Protein AF-A0A226CVL2-F1 (afdb_monomer_lite)

Organism: Folsomia candida (NCBI:txid158441)

pLDDT: mean 85.87, std 10.73, range [45.66, 96.44]

Secondary structure (DSSP, 8-state):
-----HHHHHHHHHHHHHHTT--SEEEETTTTEEEE---HHHHHHHHHHHHHHHHHHHHHHHHHHHS---HHHHHHHHHHHHHHHHHHHHHHGGGT--HHHHHHHHHHHHHHHHHHHHHH--

Sequence (122 aa):
MYHIDYLPLLKLNLRICKFVKCQPFEYDEKSGLIVRTRDVDLIRMFKWQSILSLIYTFATFLHVCFGGLNLTGKFQGSLFLVLDILITATRWNYSVDKSPGQIVNSFMNFELEILKGSYQDY

Foldseek 3Di:
DQDPPPVVVVQVVVVVCVVVLQDQWDQDPVVRFIDGHPDPVSVVVNVVVLVVLVVVLVVLVCCLPVNPDDPVRNVVSVVVSVVSVVVSVVSVCVVPDPVVRVVVRVVSVVSVVVVVVVVVVD

Structure (mmCIF, N/CA/C/O backbone):
data_AF-A0A226CVL2-F1
#
_entry.id   AF-A0A226CVL2-F1
#
loop_
_atom_site.group_PDB
_atom_site.id
_atom_site.type_symbol
_atom_site.label_atom_id
_atom_site.label_alt_id
_atom_site.label_comp_id
_atom_site.label_asym_id
_atom_site.label_entity_id
_atom_site.label_seq_id
_atom_site.pdbx_PDB_ins_code
_atom_site.Cartn_x
_atom_site.Cartn_y
_atom_site.Cartn_z
_atom_site.occupancy
_atom_site.B_iso_or_equiv
_atom_site.auth_seq_id
_atom_site.auth_comp_id
_atom_site.auth_asym_id
_atom_site.auth_atom_id
_atom_site.pdbx_PDB_model_num
ATOM 1 N N . MET A 1 1 ? 14.847 -27.439 -14.401 1.00 46.03 1 MET A N 1
ATOM 2 C CA . MET A 1 1 ? 1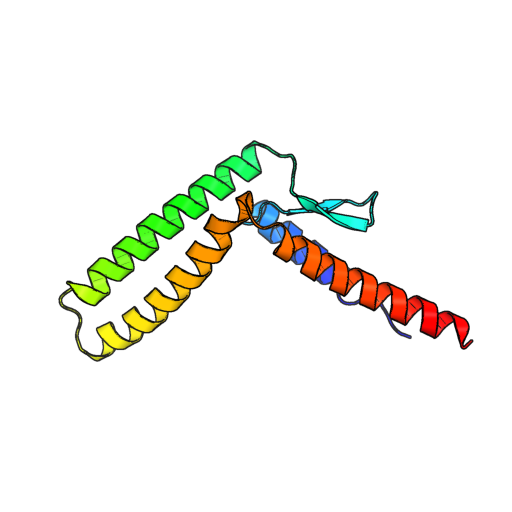4.825 -26.223 -15.235 1.00 46.03 1 MET A CA 1
ATOM 3 C C . MET A 1 1 ? 14.260 -25.127 -14.354 1.00 46.03 1 MET A C 1
ATOM 5 O O . MET A 1 1 ? 13.083 -25.188 -14.031 1.00 46.03 1 MET A O 1
ATOM 9 N N . TYR A 1 2 ? 15.110 -24.254 -13.817 1.00 53.56 2 TYR A N 1
ATOM 10 C CA . TYR A 1 2 ? 14.642 -23.142 -12.992 1.00 53.56 2 TYR A CA 1
ATOM 11 C C . TYR A 1 2 ? 13.936 -22.148 -13.929 1.00 53.56 2 TYR A C 1
ATOM 13 O O . TYR A 1 2 ? 14.516 -21.738 -14.934 1.00 53.56 2 TYR A O 1
ATOM 21 N N . HIS A 1 3 ? 12.668 -21.839 -13.666 1.00 60.31 3 HIS A N 1
ATOM 22 C CA . HIS A 1 3 ? 11.906 -20.823 -14.391 1.00 60.31 3 HIS A CA 1
ATOM 23 C C . HIS A 1 3 ? 11.757 -19.576 -13.514 1.00 60.31 3 HIS A C 1
ATOM 25 O O . HIS A 1 3 ? 11.856 -19.662 -12.293 1.00 60.31 3 HIS A O 1
ATOM 31 N N . ILE A 1 4 ? 11.556 -18.415 -14.147 1.00 63.47 4 ILE A N 1
ATOM 32 C CA . ILE A 1 4 ? 11.191 -17.183 -13.439 1.00 63.47 4 ILE A CA 1
ATOM 33 C C . ILE A 1 4 ? 9.719 -17.313 -13.041 1.00 63.47 4 ILE A C 1
ATOM 35 O O . ILE A 1 4 ? 8.827 -16.992 -13.832 1.00 63.47 4 ILE A O 1
ATOM 39 N N . ASP A 1 5 ? 9.464 -17.801 -11.835 1.00 76.44 5 ASP A N 1
ATOM 40 C CA . ASP A 1 5 ? 8.110 -18.032 -11.329 1.00 76.44 5 ASP A CA 1
ATOM 41 C C . ASP A 1 5 ? 7.547 -16.771 -10.657 1.00 76.44 5 ASP A C 1
ATOM 43 O O . ASP A 1 5 ? 6.334 -16.534 -10.650 1.00 76.44 5 ASP A O 1
ATOM 47 N N . TYR A 1 6 ? 8.421 -15.909 -10.131 1.00 79.62 6 TYR A N 1
ATOM 48 C CA . TYR A 1 6 ? 8.002 -14.744 -9.357 1.00 79.62 6 TYR A CA 1
ATOM 49 C C . TYR A 1 6 ? 7.529 -13.573 -10.232 1.00 79.62 6 TYR A C 1
ATOM 51 O O . TYR A 1 6 ? 6.513 -12.935 -9.935 1.00 79.62 6 TYR A O 1
ATOM 59 N N . LEU A 1 7 ? 8.217 -13.290 -11.343 1.00 84.12 7 LEU A N 1
ATOM 60 C CA . LEU A 1 7 ? 7.917 -12.128 -12.191 1.00 84.12 7 LEU A CA 1
ATOM 61 C C . LEU A 1 7 ? 6.498 -12.136 -12.804 1.00 84.12 7 LEU A C 1
ATOM 63 O O . LEU A 1 7 ? 5.841 -11.090 -12.762 1.00 84.12 7 LEU A O 1
ATOM 67 N N . PRO A 1 8 ? 5.973 -13.247 -13.361 1.00 86.31 8 PRO A N 1
ATOM 68 C CA . PRO A 1 8 ? 4.618 -13.269 -13.918 1.00 86.31 8 PRO A CA 1
ATOM 69 C C . PRO A 1 8 ? 3.550 -12.990 -12.854 1.00 86.31 8 PRO A C 1
ATOM 71 O O . PRO A 1 8 ? 2.626 -12.203 -13.088 1.00 86.31 8 PRO A O 1
ATOM 74 N N . LEU A 1 9 ? 3.709 -13.580 -11.664 1.00 87.31 9 LEU A N 1
ATOM 75 C CA . LEU A 1 9 ? 2.810 -13.373 -10.530 1.00 87.31 9 LEU A CA 1
ATOM 76 C C . LEU A 1 9 ? 2.858 -11.921 -10.042 1.00 87.31 9 LEU A C 1
ATOM 78 O O . LEU A 1 9 ? 1.826 -11.298 -9.787 1.00 87.31 9 LEU A O 1
ATOM 82 N N . LEU A 1 10 ? 4.058 -11.349 -9.970 1.00 88.25 10 LEU A N 1
ATOM 83 C CA . LEU A 1 10 ? 4.265 -9.956 -9.606 1.00 88.25 10 LEU A CA 1
ATOM 84 C C . LEU A 1 10 ? 3.601 -8.998 -10.604 1.00 88.25 10 LEU A C 1
ATOM 86 O O . LEU A 1 10 ? 2.894 -8.078 -10.189 1.00 88.25 10 LEU A O 1
ATOM 90 N N . LYS A 1 11 ? 3.755 -9.232 -11.916 1.00 88.69 11 LYS A N 1
ATOM 91 C CA . LYS A 1 11 ? 3.085 -8.437 -12.961 1.00 88.69 11 LYS A CA 1
ATOM 92 C C . LYS A 1 11 ? 1.559 -8.516 -12.845 1.00 88.69 11 LYS A C 1
ATOM 94 O O . LYS A 1 11 ? 0.884 -7.496 -13.011 1.00 88.69 11 LYS A O 1
ATOM 99 N N . LEU A 1 12 ? 1.008 -9.691 -12.529 1.00 90.31 12 LEU A N 1
ATOM 100 C CA . LEU A 1 12 ? -0.428 -9.860 -12.291 1.00 90.31 12 LEU A CA 1
ATOM 101 C C . LEU A 1 12 ? -0.898 -9.037 -11.082 1.00 90.31 12 LEU A C 1
ATOM 103 O O . LEU A 1 12 ? -1.849 -8.264 -11.204 1.00 90.31 12 LEU A O 1
ATOM 107 N N . ASN A 1 13 ? -0.203 -9.143 -9.948 1.00 88.50 13 ASN A N 1
ATOM 108 C CA . ASN A 1 13 ? -0.528 -8.382 -8.741 1.00 88.50 13 ASN A CA 1
ATOM 109 C C . ASN A 1 13 ? -0.447 -6.870 -8.981 1.00 88.50 13 ASN A C 1
ATOM 111 O O . ASN A 1 13 ? -1.373 -6.142 -8.632 1.00 88.50 13 ASN A O 1
ATOM 115 N N . LEU A 1 14 ? 0.599 -6.386 -9.657 1.00 89.25 14 LEU A N 1
ATOM 116 C CA . LEU A 1 14 ? 0.724 -4.970 -10.014 1.00 89.25 14 LEU A CA 1
ATOM 117 C C . LEU A 1 14 ? -0.409 -4.498 -10.931 1.00 89.25 14 LEU A C 1
ATOM 119 O O . LEU A 1 14 ? -0.884 -3.374 -10.778 1.00 89.25 14 LEU A O 1
ATOM 123 N N . ARG A 1 15 ? -0.890 -5.343 -11.853 1.00 90.12 15 ARG A N 1
ATOM 124 C CA . ARG A 1 15 ? -2.044 -5.020 -12.706 1.00 90.12 15 ARG A CA 1
ATOM 125 C C . ARG A 1 15 ? -3.317 -4.842 -11.879 1.00 90.12 15 ARG A C 1
ATOM 127 O O . ARG A 1 15 ? -4.045 -3.876 -12.102 1.00 90.12 15 ARG A O 1
ATOM 134 N N . ILE A 1 16 ? -3.559 -5.730 -10.915 1.00 90.75 16 ILE A N 1
ATOM 135 C CA . ILE A 1 16 ? -4.696 -5.626 -9.991 1.00 90.75 16 ILE A CA 1
ATOM 136 C C . ILE A 1 16 ? -4.559 -4.352 -9.148 1.00 90.75 16 ILE A C 1
ATOM 138 O O . ILE A 1 16 ? -5.479 -3.536 -9.119 1.00 90.75 16 ILE A O 1
ATOM 142 N N . CYS A 1 17 ? -3.390 -4.119 -8.545 1.00 88.62 17 CYS A N 1
ATOM 143 C CA . CYS A 1 17 ? -3.119 -2.930 -7.737 1.00 88.62 17 CYS A CA 1
ATOM 144 C C . CYS A 1 17 ? -3.259 -1.623 -8.530 1.00 88.62 17 CYS A C 1
ATOM 146 O O . CYS A 1 17 ? -3.728 -0.622 -7.988 1.00 88.62 17 CYS A O 1
ATOM 148 N N . LYS A 1 18 ? -2.897 -1.626 -9.818 1.00 88.31 18 LYS A N 1
ATOM 149 C CA . LYS A 1 18 ? -3.092 -0.493 -10.729 1.00 88.31 18 LYS A CA 1
ATOM 150 C C . LYS A 1 18 ? -4.571 -0.252 -11.019 1.00 88.31 18 LYS A C 1
ATOM 152 O O . LYS A 1 18 ? -5.002 0.897 -11.000 1.00 88.31 18 LYS A O 1
ATOM 157 N N . PHE A 1 19 ? -5.351 -1.314 -11.231 1.00 88.88 19 PHE A N 1
ATOM 158 C CA . PHE A 1 19 ? -6.799 -1.215 -11.432 1.00 88.88 19 PHE A CA 1
ATOM 159 C C . PHE A 1 19 ? -7.497 -0.585 -10.219 1.00 88.88 19 PHE A C 1
ATOM 161 O O . PHE A 1 19 ? -8.269 0.358 -10.377 1.00 88.88 19 PHE A O 1
ATOM 168 N N . VAL A 1 20 ? -7.158 -1.024 -9.001 1.00 88.94 20 VAL A N 1
ATOM 169 C CA . VAL A 1 20 ? -7.710 -0.447 -7.759 1.00 88.94 20 VAL A CA 1
ATOM 170 C C . VAL A 1 20 ? -6.978 0.818 -7.281 1.00 88.94 20 VAL A C 1
ATOM 172 O O . VAL A 1 20 ? -7.361 1.411 -6.270 1.00 88.94 20 VAL A O 1
ATOM 175 N N . LYS A 1 21 ? -5.922 1.239 -7.990 1.00 87.75 21 LYS A N 1
ATOM 176 C CA . LYS A 1 21 ? -5.065 2.402 -7.687 1.00 87.75 21 LYS A CA 1
ATOM 177 C C . LYS A 1 21 ? -4.510 2.403 -6.256 1.00 87.75 21 LYS A C 1
ATOM 179 O O . LYS A 1 21 ? -4.354 3.455 -5.638 1.00 87.75 21 LYS A O 1
ATOM 184 N N . CYS A 1 22 ? -4.220 1.216 -5.726 1.00 86.31 22 CYS A N 1
ATOM 185 C CA . CYS A 1 22 ? -3.845 1.032 -4.325 1.00 86.31 22 CYS A CA 1
ATOM 186 C C . CYS A 1 22 ? -2.342 1.089 -4.061 1.00 86.31 22 CYS A C 1
ATOM 188 O O . CYS A 1 22 ? -1.947 1.077 -2.899 1.00 86.31 22 CYS A O 1
ATOM 190 N N . GLN A 1 23 ? -1.509 1.167 -5.101 1.00 87.19 23 GLN A N 1
ATOM 191 C CA . GLN A 1 23 ? -0.060 1.121 -4.952 1.00 87.19 23 GLN A CA 1
ATOM 192 C C . GLN A 1 23 ? 0.635 2.021 -5.986 1.00 87.19 23 GLN A C 1
ATOM 194 O O . GLN A 1 23 ? 0.347 1.896 -7.174 1.00 87.19 23 GLN A O 1
ATOM 199 N N . PRO A 1 24 ? 1.567 2.908 -5.582 1.00 88.75 24 PRO A N 1
ATOM 200 C CA . PRO A 1 24 ? 2.195 3.882 -6.474 1.00 88.75 24 PRO A CA 1
ATOM 201 C C . PRO A 1 24 ? 3.437 3.317 -7.190 1.00 88.75 24 PRO A C 1
ATOM 203 O O . PRO A 1 24 ? 4.421 4.031 -7.393 1.00 88.75 24 PRO A O 1
ATOM 206 N N . PHE A 1 25 ? 3.416 2.033 -7.547 1.00 88.12 25 PHE A N 1
ATOM 207 C CA . PHE A 1 25 ? 4.537 1.325 -8.164 1.00 88.12 25 PHE A CA 1
ATOM 208 C C . PHE A 1 25 ? 4.117 0.713 -9.498 1.00 88.12 25 PHE A C 1
ATOM 210 O O . PHE A 1 25 ? 2.998 0.225 -9.644 1.00 88.12 25 PHE A O 1
ATOM 217 N N . GLU A 1 26 ? 5.031 0.725 -10.458 1.00 89.19 26 GLU A N 1
ATOM 218 C CA . GLU A 1 26 ? 4.851 0.134 -11.778 1.00 89.19 26 GLU A CA 1
ATOM 219 C C . GLU A 1 26 ? 6.100 -0.642 -12.185 1.00 89.19 26 GLU A C 1
ATOM 221 O O . GLU A 1 26 ? 7.211 -0.324 -11.763 1.00 89.19 26 GLU A O 1
ATOM 226 N N . TYR A 1 27 ? 5.908 -1.687 -12.983 1.00 88.88 27 TYR A N 1
ATOM 227 C CA . TYR A 1 27 ? 7.015 -2.408 -13.593 1.00 88.88 27 TYR A CA 1
ATOM 228 C C . TYR A 1 27 ? 7.465 -1.653 -14.845 1.00 88.88 27 TYR A C 1
ATOM 230 O O . TYR A 1 27 ? 6.650 -1.416 -15.739 1.00 88.88 27 TYR A O 1
ATOM 238 N N . ASP A 1 28 ? 8.736 -1.267 -14.905 1.00 88.69 28 ASP A N 1
ATOM 239 C CA . ASP A 1 28 ? 9.329 -0.647 -16.085 1.00 88.69 28 ASP A CA 1
ATOM 240 C C . ASP A 1 28 ? 9.961 -1.721 -16.975 1.00 88.69 28 ASP A C 1
ATOM 242 O O . ASP A 1 28 ? 10.997 -2.290 -16.643 1.00 88.69 28 ASP A O 1
ATOM 246 N N . GLU A 1 29 ? 9.351 -1.975 -18.135 1.00 87.00 29 GLU A N 1
ATOM 247 C CA . GLU A 1 29 ? 9.836 -2.970 -19.104 1.00 87.00 29 GLU A CA 1
ATOM 248 C C . GLU A 1 29 ? 11.232 -2.626 -19.661 1.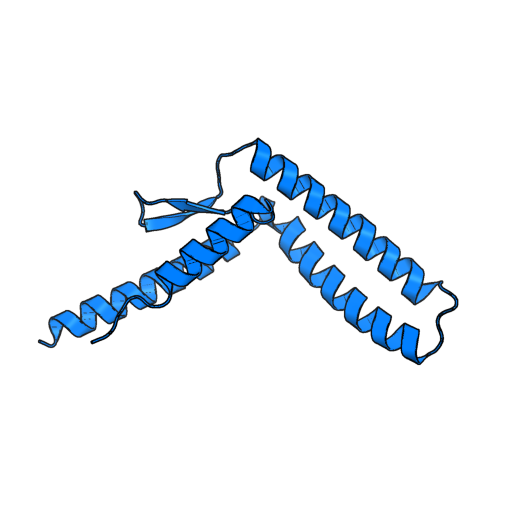00 87.00 29 GLU A C 1
ATOM 250 O O . GLU A 1 29 ? 11.916 -3.512 -20.162 1.00 87.00 29 GLU A O 1
ATOM 255 N N . LYS A 1 30 ? 11.683 -1.361 -19.578 1.00 85.50 30 LYS A N 1
ATOM 256 C CA . LYS A 1 30 ? 13.019 -0.961 -20.056 1.00 85.50 30 LYS A CA 1
ATOM 257 C C . LYS A 1 30 ? 14.127 -1.325 -19.076 1.00 85.50 30 LYS A C 1
ATOM 259 O O . LYS A 1 30 ? 15.164 -1.828 -19.495 1.00 85.50 30 LYS A O 1
ATOM 264 N N . SER A 1 31 ? 13.937 -1.022 -17.792 1.00 82.81 31 SER A N 1
ATOM 265 C CA . SER A 1 31 ? 14.912 -1.354 -16.746 1.00 82.81 31 SER A CA 1
ATOM 266 C C . SER A 1 31 ? 14.740 -2.766 -16.190 1.00 82.81 31 SER A C 1
A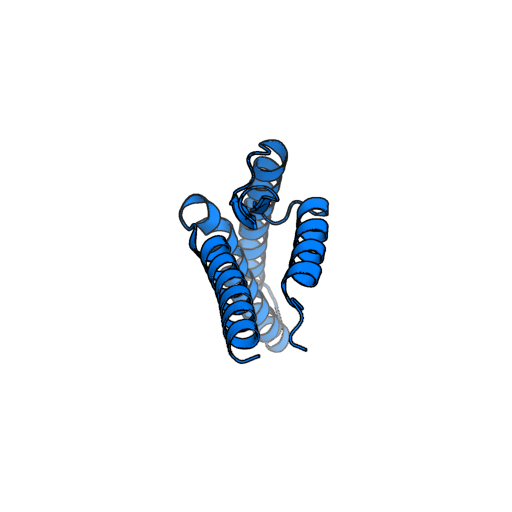TOM 268 O O . SER A 1 31 ? 15.668 -3.287 -15.580 1.00 82.81 31 SER A O 1
ATOM 270 N N . GLY A 1 32 ? 13.575 -3.388 -16.389 1.00 84.06 32 GLY A N 1
ATOM 271 C CA . GLY A 1 32 ? 13.223 -4.674 -15.790 1.00 84.06 32 GLY A CA 1
ATOM 272 C C . GLY A 1 32 ? 12.938 -4.588 -14.287 1.00 84.06 32 GLY A C 1
ATOM 273 O O . GLY A 1 32 ? 12.884 -5.618 -13.616 1.00 84.06 32 GLY A O 1
ATOM 274 N N . LEU A 1 33 ? 12.771 -3.374 -13.750 1.00 86.62 33 LEU A N 1
ATOM 275 C CA . LEU A 1 33 ? 12.645 -3.099 -12.321 1.00 86.62 33 LEU A CA 1
ATOM 276 C C . LEU A 1 33 ? 11.281 -2.495 -11.984 1.00 86.62 33 LEU A C 1
ATOM 278 O O . LEU A 1 33 ? 10.642 -1.820 -12.793 1.00 86.62 33 LEU A O 1
ATOM 282 N N . ILE A 1 34 ? 10.854 -2.681 -10.738 1.00 89.69 34 ILE A N 1
ATOM 283 C CA . ILE A 1 34 ? 9.772 -1.900 -10.156 1.00 89.69 34 ILE A CA 1
ATOM 284 C C . ILE A 1 34 ? 10.282 -0.496 -9.859 1.00 89.69 34 ILE A C 1
ATOM 286 O O . ILE A 1 34 ? 11.222 -0.292 -9.083 1.00 89.69 34 ILE A O 1
ATOM 290 N N . VAL A 1 35 ? 9.594 0.482 -10.432 1.00 88.94 35 VAL A N 1
ATOM 291 C CA . VAL A 1 35 ? 9.825 1.904 -10.216 1.00 88.94 35 VAL A CA 1
ATOM 292 C C . VAL A 1 35 ? 8.571 2.558 -9.655 1.00 88.94 35 VAL A C 1
ATOM 294 O O . VAL A 1 35 ? 7.460 2.029 -9.713 1.00 88.94 35 VAL A O 1
ATOM 297 N N . ARG A 1 36 ? 8.741 3.739 -9.066 1.00 87.06 36 ARG A N 1
ATOM 298 C CA . ARG A 1 36 ? 7.604 4.557 -8.652 1.00 87.06 36 ARG A CA 1
ATOM 299 C C . ARG A 1 36 ? 6.910 5.103 -9.895 1.00 87.06 36 ARG A C 1
ATOM 301 O O . ARG A 1 36 ? 7.581 5.629 -10.782 1.00 87.06 36 ARG A O 1
ATOM 308 N N . THR A 1 37 ? 5.583 5.023 -9.919 1.00 88.00 37 THR A N 1
ATOM 309 C CA . THR A 1 37 ? 4.810 5.533 -11.051 1.00 88.00 37 THR A CA 1
ATOM 310 C C . THR A 1 37 ? 4.954 7.044 -11.210 1.00 88.00 37 THR A C 1
ATOM 312 O O . THR A 1 37 ? 5.136 7.777 -10.231 1.00 88.00 37 THR A O 1
ATOM 315 N N . ARG A 1 38 ? 4.866 7.510 -12.457 1.00 87.19 38 ARG A N 1
ATOM 316 C CA . ARG A 1 38 ? 4.810 8.940 -12.805 1.00 87.19 38 ARG A CA 1
ATOM 317 C C . ARG A 1 38 ? 3.382 9.439 -13.034 1.00 87.19 38 ARG A C 1
ATOM 319 O O . ARG A 1 38 ? 3.188 10.636 -13.226 1.00 87.19 38 ARG A O 1
ATOM 326 N N . ASP A 1 39 ? 2.398 8.542 -13.003 1.00 88.88 39 ASP A N 1
ATOM 327 C CA . ASP A 1 39 ? 0.986 8.869 -13.180 1.00 88.88 39 ASP A CA 1
ATOM 328 C C . ASP A 1 39 ? 0.465 9.685 -11.983 1.00 88.88 39 ASP A C 1
ATOM 330 O O . ASP A 1 39 ? 0.339 9.194 -10.855 1.00 88.88 39 ASP A O 1
ATOM 334 N N . VAL A 1 40 ? 0.170 10.961 -12.240 1.00 89.06 40 VAL A N 1
ATOM 335 C CA . VAL A 1 40 ? -0.280 11.920 -11.226 1.00 89.06 40 VAL A CA 1
ATOM 336 C C . VAL A 1 40 ? -1.663 11.557 -10.683 1.00 89.06 40 VAL A C 1
ATOM 338 O O . VAL A 1 40 ? -1.899 11.724 -9.483 1.00 89.06 40 VAL A O 1
ATOM 341 N N . ASP A 1 41 ? -2.557 11.021 -11.515 1.00 89.31 41 ASP A N 1
ATOM 342 C CA . ASP A 1 41 ? -3.908 10.642 -11.100 1.00 89.31 41 ASP A CA 1
ATOM 343 C C . ASP A 1 41 ? -3.873 9.414 -10.198 1.00 89.31 41 ASP A C 1
ATOM 345 O O . ASP A 1 41 ? -4.568 9.361 -9.177 1.00 89.31 41 ASP A O 1
ATOM 349 N N . LEU A 1 42 ? -3.017 8.445 -10.528 1.00 90.25 42 LEU A N 1
ATOM 350 C CA . LEU A 1 42 ? -2.795 7.276 -9.687 1.00 90.25 42 LEU A CA 1
ATOM 351 C C . LEU A 1 42 ? -2.174 7.670 -8.339 1.00 90.25 42 LEU A C 1
ATOM 353 O O . LEU A 1 42 ? -2.668 7.244 -7.295 1.00 90.25 42 LEU A O 1
ATOM 357 N N . ILE A 1 43 ? -1.163 8.547 -8.332 1.00 89.50 43 ILE A N 1
ATOM 358 C CA . ILE A 1 43 ? -0.574 9.081 -7.091 1.00 89.50 43 ILE A CA 1
ATOM 359 C C . ILE A 1 43 ? -1.627 9.824 -6.263 1.00 89.50 43 ILE A C 1
ATOM 361 O O . ILE A 1 43 ? -1.679 9.671 -5.039 1.00 89.50 43 ILE A O 1
ATOM 365 N N . ARG A 1 44 ? -2.472 10.637 -6.904 1.00 90.56 44 ARG A N 1
ATOM 366 C CA . ARG A 1 44 ? -3.529 11.394 -6.228 1.00 90.56 44 ARG A CA 1
ATOM 367 C C . ARG A 1 44 ? -4.569 10.466 -5.609 1.00 90.56 44 ARG A C 1
ATOM 369 O O . ARG A 1 44 ? -4.924 10.663 -4.449 1.00 90.56 44 ARG A O 1
ATOM 376 N N . MET A 1 45 ? -5.040 9.455 -6.337 1.00 91.62 45 MET A N 1
ATOM 377 C CA . MET A 1 45 ? -5.999 8.484 -5.799 1.00 91.62 45 MET A CA 1
ATOM 378 C C . MET A 1 45 ? -5.391 7.641 -4.679 1.00 91.62 45 MET A C 1
ATOM 380 O O . MET A 1 45 ? -6.043 7.444 -3.657 1.00 91.62 45 MET A O 1
ATOM 384 N N . PHE A 1 46 ? -4.126 7.236 -4.804 1.00 90.94 46 PHE A N 1
ATOM 385 C CA . PHE A 1 46 ? -3.414 6.554 -3.729 1.00 90.94 46 PHE A CA 1
ATOM 386 C C . PHE A 1 46 ? -3.336 7.414 -2.455 1.00 90.94 46 PHE A C 1
ATOM 388 O O . PHE A 1 46 ? -3.659 6.927 -1.373 1.00 90.94 46 PHE A O 1
ATOM 395 N N . LYS A 1 47 ? -2.984 8.706 -2.575 1.00 90.50 47 LYS A N 1
ATOM 396 C CA . LYS A 1 47 ? -2.987 9.660 -1.447 1.00 90.50 47 LYS A CA 1
ATOM 397 C C . LYS A 1 47 ? -4.352 9.739 -0.773 1.00 90.50 47 LYS A C 1
ATOM 399 O O . LYS A 1 47 ? -4.425 9.678 0.451 1.00 90.50 47 LYS A O 1
ATOM 404 N N . TRP A 1 48 ? -5.420 9.850 -1.561 1.00 92.50 48 TRP A N 1
ATOM 405 C CA . TRP A 1 48 ? -6.783 9.861 -1.035 1.00 92.50 48 TRP A CA 1
ATOM 406 C C . TRP A 1 48 ? -7.118 8.583 -0.271 1.00 92.50 48 TRP A C 1
ATOM 408 O O . TRP A 1 48 ? -7.630 8.667 0.840 1.00 92.50 48 TRP A O 1
ATOM 418 N N . GLN A 1 49 ? -6.773 7.411 -0.809 1.00 92.31 49 GLN A N 1
ATOM 419 C CA . GLN A 1 49 ? -6.965 6.145 -0.100 1.00 92.31 49 GLN A CA 1
ATOM 420 C C . GLN A 1 49 ? -6.162 6.082 1.207 1.00 92.31 49 GLN A C 1
ATOM 422 O O . GLN A 1 49 ? -6.674 5.579 2.201 1.00 92.31 49 GLN A O 1
ATOM 427 N N . SER A 1 50 ? -4.936 6.612 1.243 1.00 91.62 50 SER A N 1
ATOM 428 C CA . SER A 1 50 ? -4.141 6.674 2.478 1.00 91.62 50 SER A CA 1
ATOM 429 C C . SER A 1 50 ? -4.768 7.597 3.530 1.00 91.62 50 SER A C 1
ATOM 431 O O . SER A 1 50 ? -4.773 7.255 4.709 1.00 91.62 50 SER A O 1
ATOM 433 N N . ILE A 1 51 ? -5.355 8.729 3.122 1.00 93.62 51 ILE A N 1
ATOM 434 C CA . ILE A 1 51 ? -6.106 9.615 4.029 1.00 93.62 51 ILE A CA 1
ATOM 435 C C . ILE A 1 51 ? -7.368 8.914 4.549 1.00 93.62 51 ILE A C 1
ATOM 437 O O . ILE A 1 51 ? -7.642 8.957 5.744 1.00 93.62 51 ILE A O 1
ATOM 441 N N . LEU A 1 52 ? -8.115 8.228 3.678 1.00 94.06 52 LEU A N 1
ATOM 442 C CA . LEU A 1 52 ? -9.289 7.447 4.084 1.00 94.06 52 LEU A CA 1
ATOM 443 C C . LEU A 1 52 ? -8.917 6.326 5.061 1.00 94.06 52 LEU A C 1
ATOM 445 O O . LEU A 1 52 ? -9.618 6.134 6.048 1.00 94.06 52 LEU A O 1
ATOM 449 N N . SER A 1 53 ? -7.792 5.643 4.832 1.00 93.50 53 SER A N 1
ATOM 450 C CA . SER A 1 53 ? -7.244 4.630 5.744 1.00 93.50 53 SER A CA 1
ATOM 451 C C . SER A 1 53 ? -6.946 5.216 7.125 1.00 93.50 53 SER A C 1
ATOM 453 O O . SER A 1 53 ? -7.282 4.607 8.137 1.00 93.50 53 SER A O 1
ATOM 455 N N . LEU A 1 54 ? -6.380 6.427 7.186 1.00 94.75 54 LEU A N 1
ATOM 456 C CA . LEU A 1 54 ? -6.117 7.127 8.445 1.00 94.75 54 LEU A CA 1
ATOM 457 C C . LEU A 1 54 ? -7.411 7.481 9.187 1.00 94.75 54 LEU A C 1
ATOM 459 O O . LEU A 1 54 ? -7.518 7.224 10.384 1.00 94.75 54 LEU A O 1
ATO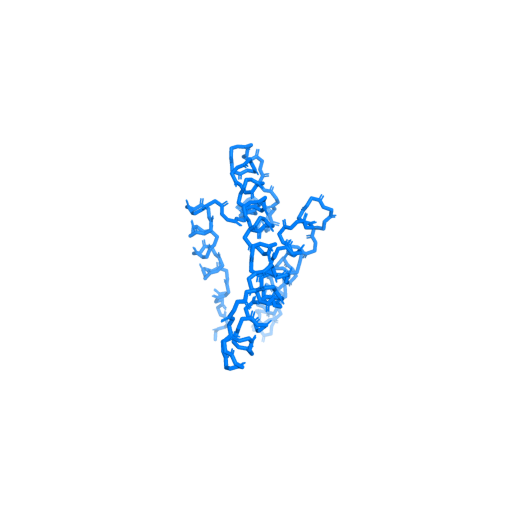M 463 N N . ILE A 1 55 ? -8.401 8.027 8.475 1.00 96.44 55 ILE A N 1
ATOM 464 C CA . ILE A 1 55 ? -9.717 8.351 9.045 1.00 96.44 55 ILE A CA 1
ATOM 465 C C . ILE A 1 55 ? -10.389 7.083 9.578 1.00 96.44 55 ILE A C 1
ATOM 467 O O . ILE A 1 55 ? -10.898 7.084 10.696 1.00 96.44 55 ILE A O 1
ATOM 471 N N . TYR A 1 56 ? -10.359 6.000 8.801 1.00 95.50 56 TYR A N 1
ATOM 472 C CA . TYR A 1 56 ? -10.926 4.716 9.196 1.00 95.50 56 TYR A CA 1
ATOM 473 C C . TYR A 1 56 ? -10.228 4.150 10.435 1.00 95.50 56 TYR A C 1
ATOM 475 O O . TYR A 1 56 ? -10.895 3.832 11.410 1.00 95.50 56 TYR A O 1
ATOM 483 N N . THR A 1 57 ? -8.894 4.134 10.454 1.00 96.00 57 THR A N 1
ATOM 484 C CA . THR A 1 57 ? -8.101 3.685 11.613 1.00 96.00 57 THR A CA 1
ATOM 485 C C . THR A 1 57 ? -8.442 4.489 12.867 1.00 96.00 57 THR A C 1
ATOM 487 O O . THR A 1 57 ? -8.602 3.928 13.949 1.00 96.00 57 THR A O 1
ATOM 490 N N . PHE A 1 58 ? -8.595 5.809 12.732 1.00 96.12 58 PHE A N 1
ATOM 491 C CA . PHE A 1 58 ? -8.994 6.675 13.837 1.00 96.12 58 PHE A CA 1
ATOM 492 C C . PHE A 1 58 ? -10.424 6.382 14.315 1.00 96.12 58 PHE A C 1
ATOM 494 O O . PHE A 1 58 ? -10.674 6.325 15.517 1.00 96.12 58 PHE A O 1
ATOM 501 N N . ALA A 1 59 ? -11.358 6.132 13.396 1.00 95.62 59 ALA A N 1
ATOM 502 C CA . ALA A 1 59 ? -12.710 5.711 13.745 1.00 95.62 59 ALA A CA 1
ATOM 503 C C . ALA A 1 59 ? -12.715 4.349 14.464 1.00 95.62 59 ALA A C 1
ATOM 505 O O . ALA A 1 59 ? -13.376 4.215 15.494 1.00 95.62 59 ALA A O 1
ATOM 506 N N . THR A 1 60 ? -11.933 3.372 13.990 1.00 94.81 60 THR A N 1
ATOM 507 C CA . THR A 1 60 ? -11.736 2.076 14.657 1.00 94.81 60 THR A CA 1
ATOM 508 C C . THR A 1 60 ? -11.175 2.274 16.064 1.00 94.81 60 THR A C 1
ATOM 510 O O . THR A 1 60 ? -11.701 1.697 17.013 1.00 94.81 60 THR A O 1
ATOM 513 N N . PHE A 1 61 ? -10.168 3.137 16.235 1.00 95.56 61 PHE A N 1
ATOM 514 C CA . PHE A 1 61 ? -9.608 3.479 17.546 1.00 95.56 61 PHE A CA 1
ATOM 515 C C . PHE A 1 61 ? -10.683 4.019 18.492 1.00 95.56 61 PHE A C 1
ATOM 517 O O . PHE A 1 61 ? -10.854 3.502 19.597 1.00 95.56 61 PHE A O 1
ATOM 524 N N . LEU A 1 62 ? -11.453 5.016 18.046 1.00 95.81 62 LEU A N 1
ATOM 525 C CA . LEU A 1 62 ? -12.526 5.593 18.851 1.00 95.81 62 LEU A CA 1
ATOM 526 C C . LEU A 1 62 ? -13.583 4.548 19.218 1.00 95.81 62 LEU A C 1
ATOM 528 O O . LEU A 1 62 ? -14.016 4.486 20.368 1.00 95.81 62 LEU A O 1
ATOM 532 N N . HIS A 1 63 ? -13.967 3.702 18.265 1.00 94.06 63 HIS A N 1
ATOM 533 C CA . HIS A 1 63 ? -14.963 2.660 18.476 1.00 94.06 63 HIS A CA 1
ATOM 534 C C . HIS A 1 63 ? -14.482 1.583 19.462 1.00 94.06 63 HIS A C 1
ATOM 536 O O . HIS A 1 63 ? -15.249 1.143 20.312 1.00 94.06 63 HIS A O 1
ATOM 542 N N . VAL A 1 64 ? -13.206 1.197 19.413 1.00 94.81 64 VAL A N 1
ATOM 543 C CA . VAL A 1 64 ? -12.620 0.208 20.333 1.00 94.81 64 VAL A CA 1
ATOM 544 C C . VAL A 1 64 ? -12.427 0.778 21.741 1.00 94.81 64 VAL A C 1
ATOM 546 O O . VAL A 1 64 ? -12.730 0.097 22.724 1.00 94.81 64 VAL A O 1
ATOM 549 N N . CYS A 1 65 ? -11.942 2.018 21.857 1.00 92.75 65 CYS A N 1
ATOM 550 C CA . CYS A 1 65 ? -11.622 2.639 23.143 1.00 92.75 65 CYS A CA 1
ATOM 551 C C . CYS A 1 65 ? -12.852 3.199 23.867 1.00 92.75 65 CYS A C 1
ATOM 553 O O . CYS A 1 65 ? -12.993 2.997 25.074 1.00 92.75 65 CYS A O 1
ATOM 555 N N . PHE A 1 66 ? -13.738 3.885 23.142 1.00 93.44 66 PHE A N 1
ATOM 556 C CA . PHE A 1 66 ? -14.879 4.612 23.708 1.00 93.44 66 PHE A CA 1
ATOM 557 C C . PHE A 1 66 ? -16.237 4.002 23.341 1.00 93.44 66 PHE A C 1
ATOM 559 O O . PHE A 1 66 ? -17.255 4.403 23.902 1.00 93.44 66 PHE A O 1
ATOM 566 N N . GLY A 1 67 ? -16.283 3.036 22.420 1.00 89.94 67 GLY A N 1
ATOM 567 C CA . GLY A 1 67 ? -17.522 2.356 22.060 1.00 89.94 67 GLY A CA 1
ATOM 568 C C . GLY A 1 67 ? -18.006 1.389 23.141 1.00 89.94 67 GLY A C 1
ATOM 569 O O . GLY A 1 67 ? -17.226 0.784 23.883 1.00 89.94 67 GLY A O 1
ATOM 570 N N . GLY A 1 68 ? -19.324 1.199 23.192 1.00 91.50 68 GLY A N 1
ATOM 571 C CA . GLY A 1 68 ? -20.006 0.251 24.080 1.00 91.50 68 GLY A CA 1
ATOM 572 C C . GLY A 1 68 ? -19.856 -1.213 23.653 1.00 91.50 68 GLY A C 1
ATOM 573 O O . GLY A 1 68 ? -20.830 -1.956 23.666 1.00 91.50 68 GLY A O 1
ATOM 574 N N . LEU A 1 69 ? -18.663 -1.625 23.215 1.00 90.31 69 LEU A N 1
ATOM 575 C CA . LEU A 1 69 ? -18.387 -2.995 22.789 1.00 90.31 69 LEU A CA 1
ATOM 576 C C . LEU A 1 69 ? -18.267 -3.935 23.996 1.00 90.31 69 LEU A C 1
ATOM 578 O O . LEU A 1 69 ? -17.598 -3.624 24.986 1.00 90.31 69 LEU A O 1
ATOM 582 N N . ASN A 1 70 ? -18.841 -5.132 23.867 1.00 91.75 70 ASN A N 1
ATOM 583 C CA . ASN A 1 70 ? -18.615 -6.239 24.800 1.00 91.75 70 ASN A CA 1
ATOM 584 C C . ASN A 1 70 ? -17.140 -6.692 24.759 1.00 91.75 70 ASN A C 1
ATOM 586 O O . ASN A 1 70 ? -16.433 -6.424 23.788 1.00 91.75 70 ASN A O 1
ATOM 590 N N . LEU A 1 71 ? -16.673 -7.431 25.774 1.00 90.31 71 LEU A N 1
ATOM 591 C CA . LEU A 1 71 ? -15.265 -7.850 25.903 1.00 90.31 71 LEU A CA 1
ATOM 592 C C . LEU A 1 71 ? -14.710 -8.537 24.640 1.00 90.31 71 LEU A C 1
ATOM 594 O O . LEU A 1 71 ? -13.630 -8.187 24.169 1.00 90.31 71 LEU A O 1
ATOM 598 N N . THR A 1 72 ? -15.471 -9.460 24.045 1.00 92.31 72 THR A N 1
ATOM 599 C CA . THR A 1 72 ? -15.102 -10.126 22.784 1.00 92.31 72 THR A CA 1
ATOM 600 C C . THR A 1 72 ? -14.977 -9.139 21.624 1.00 92.31 72 THR A C 1
ATOM 602 O O . THR A 1 72 ? -14.023 -9.214 20.853 1.00 92.31 72 THR A O 1
ATOM 605 N N . GLY A 1 73 ? -15.906 -8.183 21.525 1.00 91.25 73 GLY A N 1
ATOM 606 C CA . GLY A 1 73 ? -15.883 -7.140 20.499 1.00 91.25 73 GLY A CA 1
ATOM 607 C C . GLY A 1 73 ? -14.687 -6.203 20.659 1.00 91.25 73 GLY A C 1
ATOM 608 O O . GLY A 1 73 ? -14.068 -5.831 19.666 1.00 91.25 73 GLY A O 1
ATOM 609 N N . LYS A 1 74 ? -14.295 -5.894 21.901 1.00 91.69 74 LYS A N 1
ATOM 610 C CA . LYS A 1 74 ? -13.066 -5.142 22.181 1.00 91.69 74 LYS A CA 1
ATOM 611 C C . LYS A 1 74 ? -11.825 -5.913 21.746 1.00 91.69 74 LYS A C 1
ATOM 613 O O . LYS A 1 74 ? -10.990 -5.336 21.067 1.00 91.69 74 LYS A O 1
ATOM 618 N N . PHE A 1 75 ? -11.726 -7.206 22.056 1.00 93.12 75 PHE A N 1
ATOM 619 C CA . PHE A 1 75 ? -10.5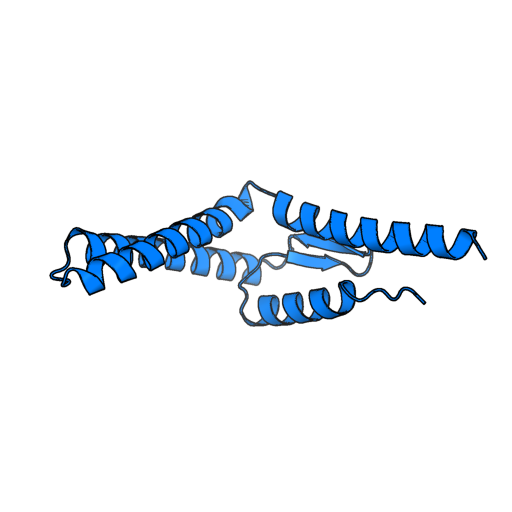71 -8.020 21.660 1.00 93.12 75 PHE A CA 1
ATOM 620 C C . PHE A 1 75 ? -10.422 -8.127 20.134 1.00 93.12 75 PHE A C 1
ATOM 622 O O . PHE A 1 75 ? -9.347 -7.872 19.594 1.00 93.12 75 PHE A O 1
ATOM 629 N N . GLN A 1 76 ? -11.512 -8.442 19.427 1.00 93.81 76 GLN A N 1
ATOM 630 C CA . GLN A 1 76 ? -11.517 -8.478 17.961 1.00 93.81 76 GLN A CA 1
ATOM 631 C C . GLN A 1 76 ? -11.194 -7.103 17.368 1.00 93.81 76 GLN A C 1
ATOM 633 O O . GLN A 1 76 ? -10.346 -6.991 16.486 1.00 93.81 76 GLN A O 1
ATOM 638 N N . GLY A 1 77 ? -11.822 -6.049 17.888 1.00 93.19 77 GLY A N 1
ATOM 639 C CA . GLY A 1 77 ? -11.575 -4.680 17.456 1.00 93.19 77 GLY A CA 1
ATOM 640 C C . GLY A 1 77 ? -10.130 -4.233 17.680 1.00 93.19 77 GLY A C 1
ATOM 641 O O . GLY A 1 77 ? -9.565 -3.578 16.813 1.00 93.19 77 GLY A O 1
ATOM 642 N N . SER A 1 78 ? -9.491 -4.631 18.785 1.00 93.38 78 SER A N 1
ATOM 643 C CA . SER A 1 78 ? -8.072 -4.353 19.035 1.00 93.38 78 SER A CA 1
ATOM 644 C C . SER A 1 78 ? -7.155 -5.027 18.014 1.00 93.38 78 SER A C 1
ATOM 646 O O . SER A 1 78 ? -6.191 -4.404 17.576 1.00 93.38 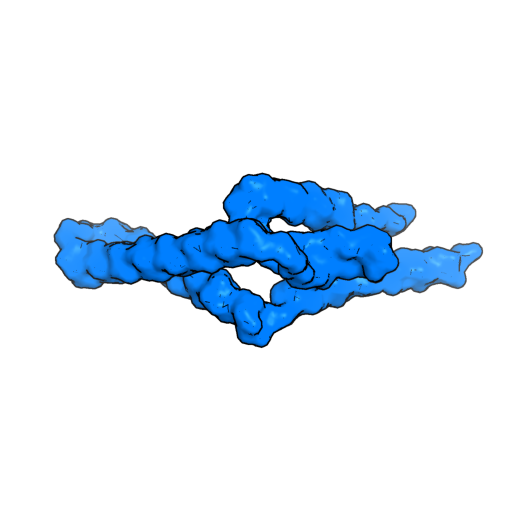78 SER A O 1
ATOM 648 N N . LEU A 1 79 ? -7.456 -6.261 17.594 1.00 95.31 79 LEU A N 1
ATOM 649 C CA . LEU A 1 79 ? -6.696 -6.932 16.532 1.00 95.31 79 LEU A CA 1
ATOM 650 C C . LEU A 1 79 ? -6.808 -6.172 15.206 1.00 95.31 79 LEU A C 1
ATOM 652 O O . LEU A 1 79 ? -5.789 -5.888 14.577 1.00 95.31 79 LEU A O 1
ATOM 656 N N . PHE A 1 80 ? -8.027 -5.793 14.812 1.00 94.06 80 PHE A N 1
ATOM 657 C CA . PHE A 1 80 ? -8.239 -4.997 13.600 1.00 94.06 80 PHE A CA 1
ATOM 658 C C . PHE A 1 80 ? -7.561 -3.633 13.683 1.00 94.06 80 PHE A C 1
ATOM 660 O O . PHE A 1 80 ? -6.896 -3.235 12.737 1.00 94.06 80 PHE A O 1
ATOM 667 N N . LEU A 1 81 ? -7.633 -2.965 14.833 1.00 95.69 81 LEU A N 1
ATOM 668 C CA . LEU A 1 81 ? -6.973 -1.685 15.052 1.00 95.69 81 LEU A CA 1
ATOM 669 C C . LEU A 1 81 ? -5.454 -1.771 14.847 1.00 95.69 81 LEU A C 1
ATOM 671 O O . LEU A 1 81 ? -4.877 -0.899 14.205 1.00 95.69 81 LEU A O 1
ATOM 675 N N . VAL A 1 82 ? -4.793 -2.815 15.360 1.00 96.06 82 VAL A N 1
ATOM 676 C CA . VAL A 1 82 ? -3.346 -3.001 15.152 1.00 96.06 82 VAL A CA 1
ATOM 677 C C . VAL A 1 82 ? -3.029 -3.210 13.669 1.00 96.06 82 VAL A C 1
ATOM 679 O O . VAL A 1 82 ? -2.086 -2.606 13.157 1.00 96.06 82 VAL A O 1
ATOM 682 N N . LEU A 1 83 ? -3.825 -4.016 12.961 1.00 95.38 83 LEU A N 1
ATOM 683 C CA . LEU A 1 83 ? -3.663 -4.225 11.518 1.00 95.38 83 LEU A CA 1
ATOM 684 C C . LEU A 1 83 ? -3.874 -2.926 10.725 1.00 95.38 83 LEU A C 1
ATOM 686 O O . LEU A 1 83 ? -3.053 -2.595 9.869 1.00 95.38 83 LEU A O 1
ATOM 690 N N . ASP A 1 84 ? -4.919 -2.167 11.050 1.00 94.25 84 ASP A N 1
ATOM 691 C CA . ASP A 1 84 ? -5.243 -0.881 10.429 1.00 94.25 84 ASP A CA 1
ATOM 692 C C . ASP A 1 84 ? -4.117 0.142 10.639 1.00 94.25 84 ASP A C 1
ATOM 694 O O . ASP A 1 84 ? -3.726 0.836 9.696 1.00 94.25 84 ASP A O 1
ATOM 698 N N . ILE A 1 85 ? -3.535 0.197 11.844 1.00 94.81 85 ILE A N 1
ATOM 699 C CA . ILE A 1 85 ? -2.376 1.046 12.152 1.00 94.81 85 ILE A CA 1
ATOM 700 C C . ILE A 1 85 ? -1.177 0.653 11.286 1.00 94.81 85 ILE A C 1
ATOM 702 O O . ILE A 1 85 ? -0.564 1.528 10.675 1.00 94.81 85 ILE A O 1
ATOM 706 N N . LEU A 1 86 ? -0.844 -0.640 11.200 1.00 92.81 86 LEU A N 1
ATOM 707 C CA . LEU A 1 86 ? 0.294 -1.114 10.405 1.00 92.81 86 LEU A CA 1
ATOM 708 C C . LEU A 1 86 ? 0.113 -0.795 8.916 1.00 92.81 86 LEU A C 1
ATOM 710 O O . LEU A 1 86 ? 1.019 -0.248 8.287 1.00 92.81 86 LEU A O 1
ATOM 714 N N . ILE A 1 87 ? -1.062 -1.085 8.354 1.00 90.31 87 ILE A N 1
ATOM 715 C CA . ILE A 1 87 ? -1.373 -0.806 6.946 1.00 90.31 87 ILE A CA 1
ATOM 716 C C . ILE A 1 87 ? -1.350 0.701 6.679 1.00 90.31 87 ILE A C 1
ATOM 718 O O . ILE A 1 87 ? -0.766 1.158 5.696 1.00 90.31 87 ILE A O 1
ATOM 722 N N . THR A 1 88 ? -1.951 1.501 7.554 1.00 92.06 88 THR A N 1
ATOM 723 C CA . THR A 1 88 ? -1.953 2.959 7.405 1.00 92.06 88 THR A CA 1
ATOM 724 C C . THR A 1 88 ? -0.536 3.524 7.499 1.00 92.06 88 THR A C 1
ATOM 726 O O . THR A 1 88 ? -0.173 4.373 6.686 1.00 92.06 88 THR A O 1
ATOM 729 N N . ALA A 1 89 ? 0.299 3.023 8.414 1.00 89.69 89 ALA A N 1
ATOM 730 C CA . ALA A 1 89 ? 1.684 3.461 8.565 1.00 89.69 89 ALA A CA 1
ATOM 731 C C . ALA A 1 89 ? 2.530 3.159 7.317 1.00 89.69 89 ALA A C 1
ATOM 733 O O . ALA A 1 89 ? 3.225 4.050 6.822 1.00 89.69 89 ALA A O 1
ATOM 734 N N . THR A 1 90 ? 2.429 1.949 6.751 1.00 85.50 90 THR A N 1
ATOM 735 C CA . THR A 1 90 ? 3.162 1.591 5.521 1.00 85.50 90 THR A CA 1
ATOM 736 C C . THR A 1 90 ? 2.714 2.445 4.333 1.00 85.50 90 THR A C 1
ATOM 738 O O . THR A 1 90 ? 3.543 2.925 3.557 1.00 85.50 90 THR A O 1
ATOM 741 N N . ARG A 1 91 ? 1.407 2.710 4.215 1.00 86.25 91 ARG A N 1
ATOM 742 C CA . ARG A 1 91 ? 0.833 3.542 3.147 1.00 86.25 91 ARG A CA 1
ATOM 743 C C . ARG A 1 91 ? 1.126 5.027 3.296 1.00 86.25 91 ARG A C 1
ATOM 745 O O . ARG A 1 91 ? 1.217 5.714 2.281 1.00 86.25 91 ARG A O 1
ATOM 752 N N . TRP A 1 92 ? 1.247 5.535 4.518 1.00 84.12 92 TRP A N 1
ATOM 753 C CA . TRP A 1 92 ? 1.596 6.931 4.782 1.00 84.12 92 TRP A CA 1
ATOM 754 C C . TRP A 1 92 ? 3.076 7.200 4.488 1.00 84.12 92 TRP A C 1
ATOM 756 O O . TRP A 1 92 ? 3.416 8.239 3.926 1.00 84.12 92 TRP A O 1
ATOM 766 N N . ASN A 1 93 ? 3.949 6.227 4.774 1.00 78.12 93 ASN A N 1
ATOM 767 C CA . ASN A 1 93 ? 5.396 6.367 4.610 1.00 78.12 93 ASN A CA 1
ATOM 768 C C . ASN A 1 93 ? 5.880 6.336 3.145 1.00 78.12 93 ASN A C 1
ATOM 770 O O . ASN A 1 93 ? 7.028 6.667 2.865 1.00 78.12 93 ASN A O 1
ATOM 774 N N . TYR A 1 94 ? 5.018 5.998 2.180 1.00 71.38 94 TYR A N 1
ATOM 775 C CA . TYR A 1 94 ? 5.385 5.836 0.762 1.00 71.38 94 TYR A CA 1
ATOM 776 C C . TYR A 1 94 ? 6.082 7.056 0.115 1.00 71.38 94 TYR A C 1
ATOM 778 O O . TYR A 1 94 ? 6.734 6.931 -0.924 1.00 71.38 94 TYR A O 1
ATOM 786 N N . SER A 1 95 ? 5.882 8.269 0.649 1.00 68.00 95 SER A N 1
ATOM 787 C CA . SER A 1 95 ? 6.531 9.471 0.118 1.00 68.00 95 SER A CA 1
ATOM 788 C C . SER A 1 95 ? 7.992 9.578 0.539 1.00 68.00 95 SER A C 1
ATOM 790 O O . SER A 1 95 ? 8.767 10.192 -0.191 1.00 68.00 95 SER A O 1
ATOM 792 N N . VAL A 1 96 ? 8.341 8.992 1.686 1.00 61.34 96 VAL A N 1
ATOM 793 C CA . VAL A 1 96 ? 9.667 9.042 2.311 1.00 61.34 96 VAL A CA 1
ATOM 794 C C . VAL A 1 96 ? 10.448 7.763 2.012 1.00 61.34 96 VAL A C 1
ATOM 796 O O . VAL A 1 96 ? 11.642 7.828 1.731 1.00 61.34 96 VAL A O 1
ATOM 799 N N . ASP A 1 97 ? 9.767 6.618 1.998 1.00 68.62 97 ASP A N 1
ATOM 800 C CA . ASP A 1 97 ? 10.399 5.311 1.910 1.00 68.62 97 ASP A CA 1
ATOM 801 C C . ASP A 1 97 ? 10.297 4.684 0.509 1.00 68.62 97 ASP A C 1
ATOM 803 O O . ASP A 1 97 ? 9.215 4.425 -0.024 1.00 68.62 97 ASP A O 1
ATOM 807 N N . LYS A 1 98 ? 11.463 4.435 -0.098 1.00 72.50 98 LYS A N 1
ATOM 808 C CA . LYS A 1 98 ? 11.609 3.727 -1.381 1.00 72.50 98 LYS A CA 1
ATOM 809 C C . LYS A 1 98 ? 11.845 2.225 -1.188 1.00 72.50 98 LYS A C 1
ATOM 811 O O . LYS A 1 98 ? 11.845 1.489 -2.178 1.00 72.50 98 LYS A O 1
ATOM 816 N N . SER A 1 99 ? 12.037 1.768 0.049 1.00 77.38 99 SER A N 1
ATOM 817 C CA . SER A 1 99 ? 12.414 0.398 0.381 1.00 77.38 99 SER A CA 1
ATOM 818 C C . SER A 1 99 ? 11.450 -0.667 -0.140 1.00 77.38 99 SER A C 1
ATOM 820 O O . SER A 1 99 ? 11.958 -1.666 -0.638 1.00 77.38 99 SER A O 1
ATOM 822 N N . PRO A 1 100 ? 10.109 -0.501 -0.161 1.00 81.38 100 PRO A N 1
ATOM 823 C CA . PRO A 1 100 ? 9.223 -1.556 -0.660 1.00 81.38 100 PRO A CA 1
ATOM 824 C C . PRO A 1 100 ? 9.510 -1.955 -2.114 1.00 81.38 100 PRO A C 1
ATOM 826 O O . PRO A 1 100 ? 9.597 -3.139 -2.430 1.00 81.38 100 PRO A O 1
ATOM 829 N N . GLY A 1 101 ? 9.728 -0.972 -2.995 1.00 83.12 101 GLY A N 1
ATOM 830 C CA . GLY A 1 101 ? 10.101 -1.238 -4.387 1.00 83.12 101 GLY A CA 1
ATOM 831 C C . GLY A 1 101 ? 11.498 -1.851 -4.506 1.00 83.12 101 GLY A C 1
ATOM 832 O O . GLY A 1 101 ? 11.702 -2.770 -5.294 1.00 83.12 101 GLY A O 1
ATOM 833 N N . GLN A 1 102 ? 12.450 -1.392 -3.686 1.00 86.69 102 GLN A N 1
ATOM 834 C CA . GLN A 1 102 ? 13.815 -1.927 -3.668 1.00 86.69 102 GLN A CA 1
ATOM 835 C C . GLN A 1 102 ? 13.874 -3.376 -3.185 1.00 86.69 102 GLN A C 1
ATOM 837 O O . GLN A 1 102 ? 14.585 -4.168 -3.785 1.00 86.69 102 GLN A O 1
ATOM 842 N N . ILE A 1 103 ? 13.103 -3.737 -2.159 1.00 88.31 103 ILE A N 1
ATOM 843 C CA . ILE A 1 103 ? 13.014 -5.111 -1.655 1.00 88.31 103 ILE A CA 1
ATOM 844 C C . ILE A 1 103 ? 12.538 -6.041 -2.772 1.00 88.31 103 ILE A C 1
ATOM 846 O O . ILE A 1 103 ? 13.166 -7.065 -3.030 1.00 88.31 103 ILE A O 1
ATOM 850 N N . VAL A 1 104 ? 11.474 -5.660 -3.489 1.00 88.88 104 VAL A N 1
ATOM 851 C CA . VAL A 1 104 ? 10.982 -6.458 -4.620 1.00 88.88 104 VAL A CA 1
ATOM 852 C C . VAL A 1 104 ? 12.020 -6.544 -5.741 1.00 88.88 104 VAL A C 1
ATOM 854 O O . VAL A 1 104 ? 12.227 -7.623 -6.290 1.00 88.88 104 VAL A O 1
ATOM 857 N N . ASN A 1 105 ? 12.717 -5.446 -6.044 1.00 90.75 105 ASN A N 1
ATOM 858 C CA . ASN A 1 105 ? 13.815 -5.450 -7.015 1.00 90.75 105 ASN A CA 1
ATOM 859 C C . ASN A 1 105 ? 14.959 -6.386 -6.600 1.00 90.75 105 ASN A C 1
ATOM 861 O O . ASN A 1 105 ? 15.485 -7.095 -7.452 1.00 90.75 105 ASN A O 1
ATOM 865 N N . SER A 1 106 ? 15.312 -6.446 -5.314 1.00 89.50 106 SER A N 1
ATOM 866 C CA . SER A 1 106 ? 16.323 -7.379 -4.806 1.00 89.50 106 SER A CA 1
ATOM 867 C C . SER A 1 106 ? 15.908 -8.837 -4.997 1.00 89.50 106 SER A C 1
ATOM 869 O O . SER A 1 106 ? 16.731 -9.638 -5.429 1.00 89.50 106 SER A O 1
ATOM 871 N N . PHE A 1 107 ? 14.639 -9.182 -4.748 1.00 87.56 107 PHE A N 1
ATOM 872 C CA . PHE A 1 107 ? 14.131 -10.536 -5.008 1.00 87.56 107 PHE A CA 1
ATOM 873 C C . PHE A 1 107 ? 14.165 -10.897 -6.497 1.00 87.56 107 PHE A C 1
ATOM 875 O O . PHE A 1 107 ? 14.585 -11.999 -6.842 1.00 87.56 107 PHE A O 1
ATOM 882 N N . MET A 1 108 ? 13.787 -9.967 -7.381 1.00 87.25 108 MET A N 1
ATOM 883 C CA . MET A 1 108 ? 13.887 -10.189 -8.829 1.00 87.25 108 MET A CA 1
ATOM 884 C C . MET A 1 108 ? 15.341 -10.381 -9.277 1.00 87.25 108 MET A C 1
ATOM 886 O O . MET A 1 108 ? 15.629 -11.279 -10.063 1.00 87.25 108 MET A O 1
ATOM 890 N N . ASN A 1 109 ? 16.270 -9.570 -8.763 1.00 87.62 109 ASN A N 1
ATOM 891 C CA . ASN A 1 109 ? 17.692 -9.697 -9.090 1.00 87.62 109 ASN A CA 1
ATOM 892 C C . ASN A 1 109 ? 18.276 -11.022 -8.590 1.00 87.62 109 ASN A C 1
ATOM 894 O O . ASN A 1 109 ? 19.014 -11.669 -9.324 1.00 87.62 109 ASN A O 1
ATOM 898 N N . PHE A 1 110 ? 17.904 -11.453 -7.385 1.00 86.06 110 PHE A N 1
ATOM 899 C CA . PHE A 1 110 ? 18.322 -12.737 -6.827 1.00 86.06 110 PHE A CA 1
ATOM 900 C C . PHE A 1 110 ? 17.873 -13.921 -7.693 1.00 86.06 110 PHE A C 1
ATOM 902 O O . PHE A 1 110 ? 18.674 -14.799 -8.006 1.00 86.06 110 PHE A O 1
ATOM 909 N N . GLU A 1 111 ? 16.613 -13.928 -8.137 1.00 83.88 111 GLU A N 1
ATOM 910 C CA . GLU A 1 111 ? 16.095 -14.963 -9.040 1.00 83.88 111 GLU A CA 1
ATOM 911 C C . GLU A 1 111 ? 16.859 -14.969 -10.377 1.00 83.88 111 GLU A C 1
ATOM 913 O O . GLU A 1 111 ? 17.263 -16.028 -10.860 1.00 83.88 111 GLU A O 1
ATOM 918 N N . LEU A 1 112 ? 17.142 -13.789 -10.941 1.00 83.88 112 LEU A N 1
ATOM 919 C CA . LEU A 1 112 ? 17.940 -13.654 -12.164 1.00 83.88 112 LEU A CA 1
ATOM 920 C C . LEU A 1 112 ? 19.385 -14.148 -11.996 1.00 83.88 112 LEU A C 1
ATOM 922 O O . LEU A 1 112 ? 19.936 -14.740 -12.925 1.00 83.88 112 LEU A O 1
ATOM 926 N N . GLU A 1 113 ? 20.016 -13.895 -10.851 1.00 84.56 113 GLU A N 1
ATOM 927 C CA . GLU A 1 113 ? 21.383 -14.340 -10.561 1.00 84.56 113 GLU A CA 1
ATOM 928 C C . GLU A 1 113 ? 21.474 -15.859 -10.402 1.00 84.56 113 GLU A C 1
ATOM 930 O O . GLU A 1 113 ? 22.355 -16.473 -11.007 1.00 84.56 113 GLU A O 1
ATOM 935 N N . ILE A 1 114 ? 20.533 -16.479 -9.680 1.00 83.75 114 ILE A N 1
ATOM 936 C CA . ILE A 1 114 ? 20.448 -17.945 -9.571 1.00 83.75 114 ILE A CA 1
ATOM 937 C C . ILE A 1 114 ? 20.314 -18.576 -10.955 1.00 83.75 114 ILE A C 1
ATOM 939 O O . ILE A 1 114 ? 21.008 -19.544 -11.268 1.00 83.75 114 ILE A O 1
ATOM 943 N N . LEU A 1 115 ? 19.447 -18.015 -11.800 1.00 77.81 115 LEU A N 1
ATOM 944 C CA . LEU A 1 115 ? 19.230 -18.526 -13.148 1.00 77.81 115 LEU A CA 1
ATOM 945 C C . LEU A 1 115 ? 20.493 -18.443 -14.004 1.00 77.81 115 LEU A C 1
ATOM 947 O O . LEU A 1 115 ? 20.829 -19.418 -14.672 1.00 77.81 115 LEU A O 1
ATOM 951 N N . LYS A 1 116 ? 21.223 -17.323 -13.951 1.00 78.56 116 LYS A N 1
ATOM 952 C CA . LYS A 1 116 ? 22.496 -17.164 -14.672 1.00 78.56 116 LYS A CA 1
ATOM 953 C C . LYS A 1 116 ? 23.560 -18.148 -14.189 1.00 78.56 116 LYS A C 1
ATOM 955 O O . LYS A 1 116 ? 24.176 -18.800 -15.023 1.00 78.56 116 LYS A O 1
ATOM 960 N N . GLY A 1 117 ? 23.729 -18.295 -12.872 1.00 73.69 117 GLY A N 1
ATOM 961 C CA . GLY A 1 117 ? 24.671 -19.258 -12.292 1.00 73.69 117 GLY A CA 1
ATOM 962 C C . GLY A 1 117 ? 24.345 -20.697 -12.695 1.00 73.69 117 GLY A C 1
ATOM 963 O O . GLY A 1 117 ? 25.218 -21.419 -13.157 1.00 73.69 117 GLY A O 1
ATOM 964 N N . SER A 1 118 ? 23.061 -21.071 -12.660 1.00 61.19 118 SER A N 1
ATOM 965 C CA . SER A 1 118 ? 22.603 -22.402 -13.080 1.00 61.19 118 SER A CA 1
ATOM 966 C C . SER A 1 118 ? 22.798 -22.697 -14.571 1.00 61.19 118 SER A C 1
ATOM 968 O O . SER A 1 118 ? 22.799 -23.859 -14.958 1.00 61.19 118 SER A O 1
ATOM 970 N N . TYR A 1 119 ? 22.950 -21.666 -15.407 1.00 57.62 119 TYR A N 1
ATOM 971 C CA . TYR A 1 119 ? 23.212 -21.796 -16.843 1.00 57.62 119 TYR A CA 1
ATOM 972 C C . TYR A 1 119 ? 24.707 -21.913 -17.165 1.00 57.62 119 TYR A C 1
ATOM 974 O O . TYR A 1 119 ? 25.051 -22.266 -18.285 1.00 57.62 119 TYR A O 1
ATOM 982 N N . GLN A 1 120 ? 25.583 -21.579 -16.213 1.00 55.62 120 GLN A N 1
ATOM 983 C CA . GLN A 1 120 ? 27.041 -21.604 -16.368 1.00 55.62 120 GLN A CA 1
ATOM 984 C C . GLN A 1 120 ? 27.668 -22.938 -15.927 1.00 55.62 120 GLN A C 1
ATOM 986 O O . GLN A 1 120 ? 28.819 -23.202 -16.265 1.00 55.62 120 GLN A O 1
ATOM 991 N N . ASP A 1 121 ? 26.902 -23.768 -15.213 1.00 52.66 121 ASP A N 1
ATOM 992 C CA . ASP A 1 121 ? 27.264 -25.131 -14.797 1.00 52.66 121 ASP A CA 1
ATOM 993 C C . ASP A 1 121 ? 26.852 -26.219 -15.824 1.00 52.66 121 ASP A C 1
ATOM 995 O O . ASP A 1 121 ? 27.019 -27.412 -15.558 1.00 52.66 121 ASP A O 1
ATOM 999 N N . TYR A 1 122 ? 26.325 -25.819 -16.991 1.00 45.66 122 TYR A N 1
ATOM 1000 C CA . TYR A 1 122 ? 26.021 -26.669 -18.157 1.00 45.66 122 TYR A CA 1
ATOM 1001 C C . TYR A 1 122 ? 26.797 -26.193 -19.387 1.00 45.66 122 TYR A C 1
ATOM 1003 O O . TYR A 1 122 ? 27.131 -27.061 -20.226 1.00 45.66 122 TYR A O 1
#

Radius of gyration: 19.41 Å; chains: 1; bounding box: 47×39×46 Å